Protein AF-A0A1S9A5M0-F1 (afdb_monomer_lite)

Sequence (116 aa):
METNETRTADEFIKELKKSFFFRTLTPQKDKEGAYYASLKFTSYINLMFTVQDLLKIALHTLENSDLENSSQIEDPAFHLTSVLEIAVQLLPCCEAEGLDKLHKLYLDINKENDNG

Radius of gyration: 24.34 Å; chains: 1; bounding box: 64×42×60 Å

pLDDT: mean 83.28, std 13.48, range [47.94, 97.25]

Foldseek 3Di:
DVVVVVVVVVVVVVVVVVDPPPPQWDDDPPDPPDTDGDDDDPDPVRLVVLLVVLVVVLVVCVVCVPPPPCPVPDPSPVVSVVSVVVSVVSDPVVVVVVVVVVVVVVVVVVVVVVVD

Secondary structure (DSSP, 8-state):
-HHHHHHHHHHHHHHHHHS-TT-SEEE-SSSTT-EEE----SSHHHHHHHHHHHHHHHHHHHHTTTSGGGGGSS-HHHHHHHHHHHHHHH--HHHHHHHHHHHHHHHHHHHHHHT-

Structure (mmCIF, N/CA/C/O backbone):
data_AF-A0A1S9A5M0-F1
#
_entry.id   AF-A0A1S9A5M0-F1
#
loop_
_atom_site.group_PDB
_atom_site.id
_atom_site.type_symbol
_atom_site.label_atom_id
_atom_site.label_alt_id
_atom_site.label_comp_id
_atom_site.label_asym_id
_atom_site.label_entity_id
_atom_site.label_seq_id
_atom_site.pdbx_PDB_ins_code
_atom_site.Cartn_x
_atom_site.Cartn_y
_atom_site.Cartn_z
_atom_site.occupancy
_atom_site.B_iso_or_equiv
_atom_site.auth_seq_id
_atom_site.auth_comp_id
_atom_site.auth_asym_id
_atom_site.auth_atom_id
_atom_site.pdbx_PDB_model_num
ATOM 1 N N . MET A 1 1 ? 36.999 -26.109 -25.029 1.00 47.94 1 MET A N 1
ATOM 2 C CA . MET A 1 1 ? 36.245 -24.841 -25.145 1.00 47.94 1 MET A CA 1
ATOM 3 C C . MET 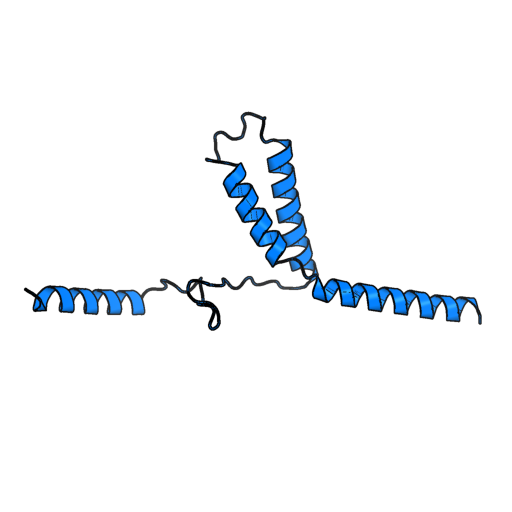A 1 1 ? 35.459 -24.542 -23.863 1.00 47.94 1 MET A C 1
ATOM 5 O O . MET A 1 1 ? 35.362 -23.380 -23.511 1.00 47.94 1 MET A O 1
ATOM 9 N N . GLU A 1 2 ? 35.044 -25.562 -23.096 1.00 54.22 2 GLU A N 1
ATOM 10 C CA . GLU A 1 2 ? 34.342 -25.441 -21.794 1.00 54.22 2 GLU A CA 1
ATOM 11 C C . GLU A 1 2 ? 35.133 -24.761 -20.653 1.00 54.22 2 GLU A C 1
ATOM 13 O O . GLU A 1 2 ? 34.549 -24.213 -19.721 1.00 54.22 2 GLU A O 1
ATOM 18 N N . THR A 1 3 ? 36.468 -24.764 -20.703 1.00 55.03 3 THR A N 1
ATOM 19 C CA . THR A 1 3 ? 37.340 -24.236 -19.634 1.00 55.03 3 THR A CA 1
ATOM 20 C C . THR A 1 3 ? 37.486 -22.712 -19.615 1.00 55.03 3 THR A C 1
ATOM 22 O O . THR A 1 3 ? 37.944 -22.165 -18.615 1.00 55.03 3 THR A O 1
ATOM 25 N N . ASN A 1 4 ? 37.122 -22.010 -20.694 1.00 59.03 4 ASN A N 1
ATOM 26 C CA . ASN A 1 4 ? 37.207 -20.544 -20.753 1.00 59.03 4 ASN A CA 1
ATOM 27 C C . ASN A 1 4 ? 35.895 -19.873 -20.301 1.00 59.03 4 ASN A C 1
ATOM 29 O O . ASN A 1 4 ? 35.926 -18.844 -19.632 1.00 59.03 4 ASN A O 1
ATOM 33 N N . GLU A 1 5 ? 34.753 -20.501 -20.601 1.00 59.81 5 GLU A N 1
ATOM 34 C CA . GLU A 1 5 ? 33.406 -20.036 -20.226 1.00 59.81 5 GLU A CA 1
ATOM 35 C C . GLU A 1 5 ? 33.135 -20.184 -18.721 1.00 59.81 5 GLU A C 1
ATOM 37 O O . GLU A 1 5 ? 32.592 -19.288 -18.080 1.00 59.81 5 GLU A O 1
ATOM 42 N N . THR A 1 6 ? 33.591 -21.284 -18.116 1.00 62.28 6 THR A N 1
ATOM 43 C CA . THR A 1 6 ? 33.496 -21.496 -16.660 1.00 62.28 6 THR A CA 1
ATOM 44 C C . THR A 1 6 ? 34.341 -20.489 -15.877 1.00 62.28 6 THR A C 1
ATOM 46 O O . THR A 1 6 ? 33.883 -19.938 -14.878 1.00 62.28 6 THR A O 1
ATOM 49 N N . ARG A 1 7 ? 35.541 -20.154 -16.375 1.00 61.34 7 ARG A N 1
ATOM 50 C CA . ARG A 1 7 ? 36.427 -19.165 -15.741 1.00 61.34 7 ARG A CA 1
ATOM 51 C C . ARG A 1 7 ? 35.861 -17.742 -15.791 1.00 61.34 7 ARG A C 1
ATOM 53 O O . ARG A 1 7 ? 36.023 -16.989 -14.836 1.00 61.34 7 ARG A O 1
ATOM 60 N N . THR A 1 8 ? 35.172 -17.392 -16.877 1.00 77.12 8 THR A N 1
ATOM 61 C CA . THR A 1 8 ? 34.491 -16.094 -17.026 1.00 77.12 8 THR A CA 1
ATOM 62 C C . THR A 1 8 ? 33.229 -16.004 -16.166 1.00 77.12 8 THR A C 1
ATOM 64 O O . THR A 1 8 ? 32.981 -14.957 -15.569 1.00 77.12 8 THR A O 1
ATOM 67 N N . ALA A 1 9 ? 32.468 -17.093 -16.021 1.00 78.50 9 ALA A N 1
ATOM 68 C CA . ALA A 1 9 ? 31.316 -17.144 -15.120 1.00 78.50 9 ALA A CA 1
ATOM 69 C C . ALA A 1 9 ? 31.714 -16.969 -13.641 1.00 78.50 9 ALA A C 1
ATOM 71 O O . ALA A 1 9 ? 31.069 -16.211 -12.917 1.00 78.50 9 ALA A O 1
ATOM 72 N N . ASP A 1 10 ? 32.802 -17.600 -13.192 1.00 82.56 10 ASP A N 1
ATOM 73 C CA . ASP A 1 10 ? 33.296 -17.462 -11.815 1.00 82.56 10 ASP A CA 1
ATOM 74 C C . ASP A 1 10 ? 33.811 -16.047 -11.507 1.00 82.56 10 ASP A C 1
ATOM 76 O O . ASP A 1 10 ? 33.571 -15.511 -10.418 1.00 82.56 10 ASP A O 1
ATOM 80 N N . GLU A 1 11 ? 34.490 -15.412 -12.467 1.00 83.75 11 GLU A N 1
ATOM 81 C CA . GLU A 1 11 ? 34.901 -14.008 -12.365 1.00 83.75 11 GLU A CA 1
ATOM 82 C C . GLU A 1 11 ? 33.682 -13.078 -12.291 1.00 83.75 11 GLU A C 1
ATOM 84 O O . GLU A 1 11 ? 33.621 -12.229 -11.398 1.00 83.75 11 GLU A O 1
ATOM 89 N N . PHE A 1 12 ? 32.663 -13.308 -13.124 1.00 82.25 12 PHE A N 1
ATOM 90 C CA . PHE A 1 12 ? 31.408 -12.558 -13.092 1.00 82.25 12 PHE A CA 1
ATOM 91 C C . PHE A 1 12 ? 30.653 -12.742 -11.768 1.00 82.25 12 PHE A C 1
ATOM 93 O O . PHE A 1 12 ? 30.230 -11.765 -11.157 1.00 82.25 12 PHE A O 1
ATOM 100 N N . ILE A 1 13 ? 30.549 -13.967 -11.242 1.00 81.12 13 ILE A N 1
ATOM 101 C CA . ILE A 1 13 ? 29.931 -14.237 -9.931 1.00 81.12 13 ILE A CA 1
ATOM 102 C C . ILE A 1 13 ? 30.705 -13.533 -8.810 1.00 81.12 13 ILE A C 1
A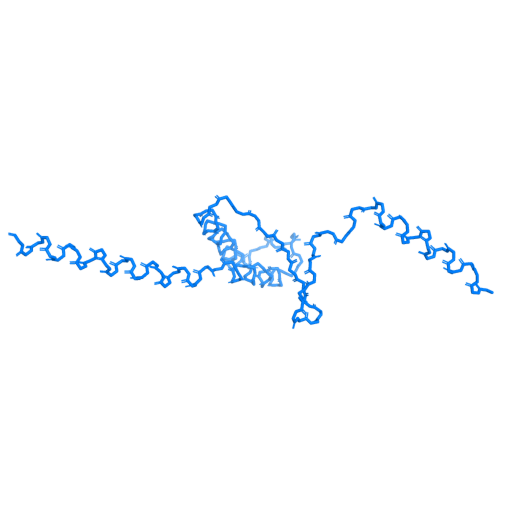TOM 104 O O . ILE A 1 13 ? 30.107 -13.020 -7.859 1.00 81.12 13 ILE A O 1
ATOM 108 N N . LYS A 1 14 ? 32.038 -13.490 -8.895 1.00 81.62 14 LYS A N 1
ATOM 109 C CA . LYS A 1 14 ? 32.881 -12.775 -7.932 1.00 81.62 14 LYS A CA 1
ATOM 110 C C . LYS A 1 14 ? 32.670 -11.262 -8.005 1.00 81.62 14 LYS A C 1
ATOM 112 O O . LYS A 1 14 ? 32.665 -10.621 -6.954 1.00 81.62 14 LYS A O 1
ATOM 117 N N . GLU A 1 15 ? 32.466 -10.695 -9.191 1.00 81.50 15 GLU A N 1
ATOM 118 C CA . GLU A 1 15 ? 32.071 -9.291 -9.349 1.00 81.50 15 GLU A CA 1
ATOM 119 C C . GLU A 1 15 ? 30.654 -9.030 -8.837 1.00 81.50 15 GLU A C 1
ATOM 121 O O . GLU A 1 15 ? 30.463 -8.105 -8.050 1.00 81.50 15 GLU A O 1
ATOM 126 N N . LEU A 1 16 ? 29.683 -9.890 -9.156 1.00 79.38 16 LEU A N 1
ATOM 127 C CA . LEU A 1 16 ? 28.314 -9.797 -8.643 1.00 79.38 16 LEU A CA 1
ATOM 128 C C . LEU A 1 16 ? 28.281 -9.827 -7.110 1.00 79.38 16 LEU A C 1
ATOM 130 O O . LEU A 1 16 ? 27.607 -9.009 -6.491 1.00 79.38 16 LEU A O 1
ATOM 134 N N . LYS A 1 17 ? 29.064 -10.703 -6.471 1.00 72.38 17 LYS A N 1
ATOM 135 C CA . LYS A 1 17 ? 29.169 -10.766 -5.002 1.00 72.38 17 LYS A CA 1
ATOM 136 C C . LYS A 1 17 ? 29.801 -9.516 -4.383 1.00 72.38 17 LYS A C 1
ATOM 138 O O . LYS A 1 17 ? 29.507 -9.200 -3.232 1.00 72.38 17 LYS A O 1
ATOM 143 N N . LYS A 1 18 ? 30.682 -8.827 -5.113 1.00 75.50 18 LYS A N 1
ATOM 144 C CA . LYS A 1 18 ? 31.286 -7.552 -4.688 1.00 75.50 18 LYS A CA 1
ATOM 145 C C . LYS A 1 18 ? 30.387 -6.352 -4.976 1.00 75.50 18 LYS A C 1
ATOM 147 O O . LYS A 1 18 ? 30.507 -5.325 -4.314 1.00 75.50 18 LYS A O 1
ATOM 152 N N . SER A 1 19 ? 29.515 -6.478 -5.964 1.00 69.38 19 SER A N 1
ATOM 153 C CA . SER A 1 19 ? 28.564 -5.452 -6.357 1.00 69.38 19 SER A CA 1
ATOM 154 C C . SER A 1 19 ? 27.373 -5.363 -5.393 1.00 69.38 19 SER A C 1
ATOM 156 O O . SER A 1 19 ? 27.102 -6.256 -4.585 1.00 69.38 19 SER A O 1
ATOM 158 N N . PHE A 1 20 ? 26.612 -4.278 -5.508 1.00 72.12 20 PHE A N 1
ATOM 159 C CA . PHE A 1 20 ? 25.353 -4.083 -4.788 1.00 72.12 20 PHE A CA 1
ATOM 160 C C . PHE A 1 20 ? 24.124 -4.502 -5.615 1.00 72.12 20 PHE A C 1
ATOM 162 O O . PHE A 1 20 ? 23.013 -4.064 -5.319 1.00 72.12 20 PHE A O 1
ATOM 169 N N . PHE A 1 21 ? 24.300 -5.341 -6.643 1.00 79.00 21 PHE A N 1
ATOM 170 C CA . PHE A 1 21 ? 23.189 -5.803 -7.476 1.00 79.00 21 PHE A CA 1
ATOM 171 C C . PHE A 1 21 ? 22.208 -6.695 -6.688 1.00 79.00 21 PHE A C 1
ATOM 173 O O . PHE A 1 21 ? 22.577 -7.344 -5.709 1.00 79.00 21 PHE A O 1
ATOM 180 N N . PHE A 1 22 ? 20.941 -6.702 -7.119 1.00 79.44 22 PHE A N 1
ATOM 181 C CA . PHE A 1 22 ? 19.865 -7.582 -6.624 1.00 79.44 22 PHE A CA 1
ATOM 182 C C . PHE A 1 22 ? 19.514 -7.469 -5.128 1.00 79.44 22 PHE A C 1
ATOM 184 O O . PHE A 1 22 ? 19.082 -8.439 -4.517 1.00 79.44 22 PHE A O 1
ATOM 191 N N . ARG A 1 23 ? 19.674 -6.287 -4.521 1.00 81.88 23 ARG A N 1
ATOM 192 C CA . ARG A 1 23 ? 19.325 -6.061 -3.101 1.00 81.88 23 ARG A CA 1
ATOM 193 C C . ARG A 1 23 ? 17.917 -5.515 -2.869 1.00 81.88 23 ARG A C 1
ATOM 195 O O . ARG A 1 23 ? 17.450 -5.522 -1.735 1.00 81.88 23 ARG A O 1
ATOM 202 N N . THR A 1 24 ? 17.263 -5.018 -3.917 1.00 88.44 24 THR A N 1
ATOM 203 C CA . THR A 1 24 ? 15.939 -4.384 -3.818 1.00 88.44 24 THR A CA 1
ATOM 204 C C . THR A 1 24 ? 14.817 -5.408 -3.680 1.00 88.44 24 THR A C 1
ATOM 206 O O . THR A 1 24 ? 13.901 -5.211 -2.886 1.00 88.44 24 THR A O 1
ATOM 209 N N . LEU A 1 25 ? 14.891 -6.495 -4.450 1.00 89.94 25 LEU A N 1
ATOM 210 C CA . LEU A 1 25 ? 13.880 -7.544 -4.487 1.00 89.94 25 LEU A CA 1
ATOM 211 C C . LEU A 1 25 ? 14.319 -8.718 -3.623 1.00 89.94 25 LEU A C 1
ATOM 213 O O . LEU A 1 25 ? 15.433 -9.218 -3.765 1.00 89.94 25 LEU A O 1
ATOM 217 N N . THR A 1 26 ? 13.426 -9.177 -2.755 1.00 89.31 26 THR A N 1
ATOM 218 C CA . THR A 1 26 ? 13.625 -10.389 -1.961 1.00 89.31 26 THR A CA 1
ATOM 219 C C . THR A 1 26 ? 12.641 -11.457 -2.437 1.00 89.31 26 THR A C 1
ATOM 221 O O . THR A 1 26 ? 11.457 -11.149 -2.585 1.00 89.31 26 THR A O 1
ATOM 224 N N . PRO A 1 27 ? 13.092 -12.692 -2.716 1.00 87.25 27 PRO A N 1
ATOM 225 C CA . PRO A 1 27 ? 12.208 -13.756 -3.182 1.00 87.25 27 PRO A CA 1
ATOM 226 C C . PRO A 1 27 ? 11.184 -14.137 -2.108 1.00 87.25 27 PRO A C 1
ATOM 228 O O . PRO A 1 27 ? 11.523 -14.276 -0.928 1.00 87.25 27 PRO A O 1
ATOM 231 N N . GLN A 1 28 ? 9.935 -14.336 -2.526 1.00 86.81 28 GLN A N 1
ATOM 232 C CA . GLN A 1 28 ? 8.879 -14.855 -1.665 1.00 86.81 28 GLN A CA 1
ATOM 233 C C . GLN A 1 28 ? 9.091 -16.363 -1.466 1.00 86.81 28 GLN A C 1
ATOM 235 O O . GLN A 1 28 ? 9.262 -17.107 -2.429 1.00 86.81 28 GLN A O 1
ATOM 240 N N . LYS A 1 29 ? 9.119 -16.835 -0.214 1.00 85.44 29 LYS A N 1
ATOM 241 C CA . LYS A 1 29 ? 9.460 -18.241 0.091 1.00 85.44 29 LYS A CA 1
ATOM 242 C C . LYS A 1 29 ? 8.386 -19.240 -0.343 1.00 85.44 29 LYS A C 1
ATOM 244 O O . LYS A 1 29 ? 8.686 -20.408 -0.555 1.00 85.44 29 LYS A O 1
ATOM 249 N N . ASP A 1 30 ? 7.148 -18.785 -0.407 1.00 84.81 30 ASP A N 1
ATOM 250 C CA . ASP A 1 30 ? 5.929 -19.564 -0.598 1.00 84.81 30 ASP A CA 1
ATOM 251 C C . ASP A 1 30 ? 5.363 -19.462 -2.021 1.00 84.81 30 ASP A C 1
ATOM 253 O O . ASP A 1 30 ? 4.420 -20.178 -2.352 1.00 84.81 30 ASP A O 1
ATOM 257 N N . LYS A 1 31 ? 5.935 -18.604 -2.877 1.00 85.75 31 LYS A N 1
ATOM 258 C CA . LYS A 1 31 ? 5.456 -18.397 -4.245 1.00 85.75 31 LYS A CA 1
ATOM 259 C C . LYS A 1 31 ? 6.616 -18.225 -5.221 1.00 85.75 31 LYS A C 1
ATOM 261 O O . LYS A 1 31 ? 7.297 -17.201 -5.235 1.00 85.75 31 LYS A O 1
ATOM 266 N N . GLU A 1 32 ? 6.817 -19.239 -6.058 1.00 86.88 32 GLU A N 1
ATOM 267 C CA . GLU A 1 32 ? 7.826 -19.211 -7.115 1.00 86.88 32 GLU A CA 1
ATOM 268 C C . GLU A 1 32 ? 7.547 -18.066 -8.103 1.00 86.88 32 GLU A C 1
ATOM 270 O O . GLU A 1 32 ? 6.399 -17.793 -8.458 1.00 86.88 32 GLU A O 1
ATOM 275 N N . GLY A 1 33 ? 8.602 -17.351 -8.500 1.00 85.81 33 GLY A N 1
ATOM 276 C CA . GLY A 1 33 ? 8.506 -16.187 -9.385 1.00 85.81 33 GLY A CA 1
ATOM 277 C C . GLY A 1 33 ? 7.963 -14.909 -8.733 1.00 85.81 33 GLY A C 1
ATOM 278 O O . GLY A 1 33 ? 7.889 -13.885 -9.408 1.00 85.81 33 GLY A O 1
ATOM 279 N N . ALA A 1 34 ? 7.612 -14.929 -7.443 1.00 87.12 34 ALA A N 1
ATOM 280 C CA . ALA A 1 34 ? 7.192 -13.737 -6.716 1.00 87.12 34 ALA A CA 1
ATOM 281 C C . ALA A 1 34 ? 8.343 -13.137 -5.903 1.00 87.12 34 ALA A C 1
ATOM 283 O O . ALA A 1 34 ? 9.131 -13.834 -5.259 1.00 87.12 34 ALA A O 1
ATOM 284 N N . TYR A 1 35 ? 8.404 -11.811 -5.907 1.00 91.06 35 TYR A N 1
ATOM 285 C CA . TYR A 1 35 ? 9.384 -11.036 -5.164 1.00 91.06 35 TYR A CA 1
ATOM 286 C C . TYR A 1 35 ? 8.679 -9.890 -4.454 1.00 91.06 35 TYR A C 1
ATOM 288 O O . TYR A 1 35 ? 7.705 -9.347 -4.969 1.00 91.06 35 TYR A O 1
ATOM 296 N N . TYR A 1 36 ? 9.202 -9.489 -3.301 1.00 90.12 36 TYR A N 1
ATOM 297 C CA . TYR A 1 36 ? 8.758 -8.289 -2.607 1.00 90.12 36 TYR A CA 1
ATOM 298 C C . TYR A 1 36 ? 9.893 -7.271 -2.503 1.00 90.12 36 TYR A C 1
ATOM 300 O O . TYR A 1 36 ? 11.066 -7.626 -2.359 1.00 90.12 36 TYR A O 1
ATOM 308 N N . ALA A 1 37 ? 9.526 -5.994 -2.545 1.00 90.94 37 ALA A N 1
ATOM 309 C CA . ALA A 1 37 ? 10.386 -4.880 -2.178 1.00 90.94 37 ALA A CA 1
ATOM 310 C C . ALA A 1 37 ? 9.912 -4.322 -0.833 1.00 90.94 37 ALA A C 1
ATOM 312 O O . ALA A 1 37 ? 8.719 -4.103 -0.628 1.00 90.94 37 ALA A O 1
ATOM 313 N N . SER A 1 38 ? 10.831 -4.095 0.105 1.00 90.00 38 SER A N 1
ATOM 314 C CA . SER A 1 38 ? 10.469 -3.518 1.402 1.00 90.00 38 SER A CA 1
ATOM 315 C C . SER A 1 38 ? 10.326 -2.001 1.305 1.00 90.00 38 SER A C 1
ATOM 317 O O . SER A 1 38 ? 11.304 -1.296 1.056 1.00 90.00 38 SER A O 1
ATOM 319 N N . LEU A 1 39 ? 9.123 -1.499 1.579 1.00 92.69 39 LEU A N 1
ATOM 320 C CA . LEU A 1 39 ? 8.851 -0.075 1.752 1.00 92.69 39 LEU A CA 1
ATOM 321 C C . LEU A 1 39 ? 8.950 0.296 3.236 1.00 92.69 39 LEU A C 1
ATOM 323 O O . LEU A 1 39 ? 8.492 -0.443 4.107 1.00 92.69 39 LEU A O 1
ATOM 327 N N . LYS A 1 40 ? 9.595 1.427 3.533 1.00 94.00 40 LYS A N 1
ATOM 328 C CA . LYS A 1 40 ? 9.811 1.904 4.905 1.00 94.00 40 LYS A CA 1
ATOM 329 C C . LYS A 1 40 ? 8.968 3.144 5.154 1.00 94.00 40 LYS A C 1
ATOM 331 O O . LYS A 1 40 ? 9.134 4.145 4.466 1.00 94.00 40 LYS A O 1
ATOM 336 N N . PHE A 1 41 ? 8.144 3.090 6.191 1.00 95.31 41 PHE A N 1
ATOM 337 C CA . PHE A 1 41 ? 7.330 4.206 6.661 1.00 95.31 41 PHE A CA 1
ATOM 338 C C . PHE A 1 41 ? 7.678 4.498 8.117 1.00 95.31 41 PHE A C 1
ATOM 340 O O . PHE A 1 41 ? 7.992 3.588 8.881 1.00 95.31 41 PHE A O 1
ATOM 347 N N . THR A 1 42 ? 7.632 5.766 8.514 1.00 95.75 42 THR A N 1
ATOM 348 C CA . THR A 1 42 ? 7.931 6.163 9.899 1.00 95.75 42 THR A CA 1
ATOM 349 C C . THR A 1 42 ? 6.704 6.112 10.816 1.00 95.75 42 THR A C 1
ATOM 351 O O . THR A 1 42 ? 6.858 6.203 12.030 1.00 95.75 42 THR A O 1
ATOM 354 N N . SER A 1 43 ? 5.494 5.954 10.264 1.00 95.00 43 SER A N 1
ATOM 355 C CA . SER A 1 43 ? 4.232 5.827 11.009 1.00 95.00 43 SER A CA 1
ATOM 356 C C . SER A 1 43 ? 3.083 5.357 10.102 1.00 95.00 43 SER A C 1
ATOM 358 O O . SER A 1 43 ? 3.168 5.474 8.877 1.00 95.00 43 SER A O 1
ATOM 360 N N . TYR A 1 44 ? 1.976 4.895 10.701 1.00 92.38 44 TYR A N 1
ATOM 361 C CA . TYR A 1 44 ? 0.741 4.5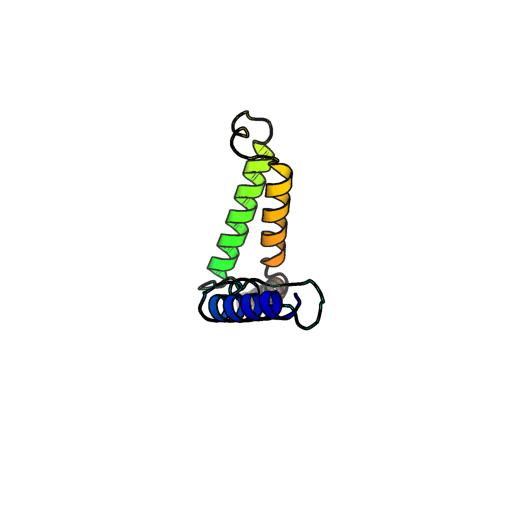74 9.968 1.00 92.38 44 TYR A CA 1
ATOM 362 C C . TYR A 1 44 ? 0.157 5.783 9.234 1.00 92.38 44 TYR A C 1
ATOM 364 O O . TYR A 1 44 ? -0.336 5.645 8.121 1.00 92.38 44 TYR A O 1
ATOM 372 N N . ILE A 1 45 ? 0.245 6.982 9.815 1.00 93.81 45 ILE A N 1
ATOM 373 C CA . ILE A 1 45 ? -0.254 8.188 9.146 1.00 93.81 45 ILE A CA 1
ATOM 374 C C . ILE A 1 45 ? 0.555 8.501 7.879 1.00 93.81 45 ILE A C 1
ATOM 376 O O . ILE A 1 45 ? -0.026 8.867 6.863 1.00 93.81 45 ILE A O 1
ATOM 380 N N . ASN A 1 46 ? 1.869 8.257 7.890 1.00 96.25 46 ASN A N 1
ATOM 381 C CA . ASN A 1 46 ? 2.704 8.438 6.703 1.00 96.25 46 ASN A CA 1
ATOM 382 C C . ASN A 1 46 ? 2.417 7.391 5.620 1.00 96.25 46 ASN A C 1
ATOM 384 O O . ASN A 1 46 ? 2.423 7.734 4.439 1.00 96.25 46 ASN A O 1
ATOM 388 N N . LEU A 1 47 ? 2.108 6.147 6.004 1.00 96.31 47 LEU A N 1
ATOM 389 C CA . LEU A 1 47 ? 1.582 5.144 5.073 1.00 96.31 47 LEU A CA 1
ATOM 390 C C . LEU A 1 47 ? 0.278 5.639 4.425 1.00 96.31 47 LEU A C 1
ATOM 392 O O . LEU A 1 47 ? 0.176 5.661 3.201 1.00 96.31 47 LEU A O 1
ATOM 396 N N . MET A 1 48 ? -0.683 6.103 5.229 1.00 95.94 48 MET A N 1
ATOM 397 C CA . MET A 1 48 ? -1.979 6.574 4.730 1.00 95.94 48 MET A CA 1
ATOM 398 C C . MET A 1 48 ? -1.859 7.794 3.811 1.00 95.94 48 MET A C 1
ATOM 400 O O . MET A 1 48 ? -2.532 7.838 2.782 1.00 95.94 48 MET A O 1
ATOM 404 N N . PHE A 1 49 ? -0.990 8.759 4.130 1.00 96.62 49 PHE A N 1
ATOM 405 C CA . PHE A 1 49 ? -0.711 9.882 3.229 1.00 96.62 49 PHE A CA 1
ATOM 406 C C . PHE A 1 49 ? -0.079 9.418 1.920 1.00 96.62 49 PHE A C 1
ATOM 408 O O . PHE A 1 49 ? -0.503 9.863 0.861 1.00 96.62 49 PHE A O 1
ATOM 415 N N . THR A 1 50 ? 0.847 8.458 1.972 1.00 97.12 50 THR A N 1
ATOM 416 C CA . THR A 1 50 ? 1.449 7.900 0.753 1.00 97.12 50 THR A CA 1
ATOM 417 C C . THR A 1 50 ? 0.392 7.246 -0.137 1.00 97.12 50 THR A C 1
ATOM 419 O O . THR A 1 50 ? 0.353 7.507 -1.335 1.00 97.12 50 THR A O 1
ATOM 422 N N . VAL A 1 51 ? -0.509 6.438 0.435 1.00 96.94 51 VAL A N 1
ATOM 423 C CA . VAL A 1 51 ? -1.627 5.840 -0.317 1.00 96.94 51 VAL A CA 1
ATOM 424 C C . VAL A 1 51 ? -2.534 6.923 -0.904 1.00 96.94 51 VAL A C 1
ATOM 426 O O . VAL A 1 51 ? -2.903 6.845 -2.074 1.00 96.94 51 VAL A O 1
ATOM 429 N N . GLN A 1 52 ? -2.867 7.956 -0.127 1.00 96.50 52 GLN A N 1
ATOM 430 C CA . GLN A 1 52 ? -3.675 9.075 -0.608 1.00 96.50 52 GLN A CA 1
ATOM 431 C C . GLN A 1 52 ? -3.011 9.796 -1.791 1.00 96.50 52 GLN A C 1
ATOM 433 O O . GLN A 1 52 ? -3.697 10.116 -2.761 1.00 96.50 52 GLN A O 1
ATOM 438 N N . ASP A 1 53 ? -1.707 10.047 -1.724 1.00 96.50 53 ASP A N 1
ATOM 439 C CA . ASP A 1 53 ? -0.965 10.722 -2.788 1.00 96.50 53 ASP A CA 1
ATOM 440 C C . ASP A 1 53 ? -0.924 9.872 -4.065 1.00 96.50 53 ASP A C 1
ATOM 442 O O . ASP A 1 53 ? -1.188 10.394 -5.148 1.00 96.50 53 ASP A O 1
ATOM 446 N N . LEU A 1 54 ? -0.707 8.555 -3.946 1.00 96.00 54 LEU A N 1
ATOM 447 C CA . LEU A 1 54 ? -0.777 7.624 -5.081 1.00 96.00 54 LEU A CA 1
ATOM 448 C C . LEU A 1 54 ? -2.156 7.658 -5.758 1.00 96.00 54 LEU A C 1
ATOM 450 O O . LEU A 1 54 ? -2.241 7.742 -6.983 1.00 96.00 54 LEU A O 1
ATOM 454 N N . LEU A 1 55 ? -3.239 7.647 -4.973 1.00 95.62 55 LEU A N 1
ATOM 455 C CA . LEU A 1 55 ? -4.608 7.706 -5.497 1.00 95.62 5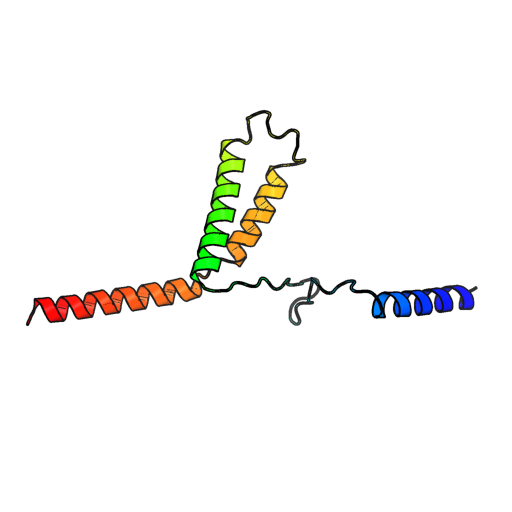5 LEU A CA 1
ATOM 456 C C . LEU A 1 55 ? -4.934 9.058 -6.145 1.00 95.62 55 LEU A C 1
ATOM 458 O O . LEU A 1 55 ? -5.607 9.094 -7.172 1.00 95.62 55 LEU A O 1
ATOM 462 N N . LYS A 1 56 ? -4.449 10.171 -5.584 1.00 92.56 56 LYS A N 1
ATOM 463 C CA . LYS A 1 56 ? -4.623 11.508 -6.176 1.00 92.56 56 LYS A CA 1
ATOM 464 C C . LYS A 1 56 ? -3.895 11.637 -7.508 1.00 92.56 56 LYS A C 1
ATOM 466 O O . LYS A 1 56 ? -4.462 12.193 -8.442 1.00 92.56 56 LYS A O 1
ATOM 471 N N . ILE A 1 57 ? -2.670 11.119 -7.602 1.00 89.62 57 ILE A N 1
ATOM 472 C CA . ILE A 1 57 ? -1.914 11.082 -8.861 1.00 89.62 57 ILE A CA 1
ATOM 473 C C . ILE A 1 57 ? -2.678 10.248 -9.889 1.00 89.62 57 ILE A C 1
ATOM 475 O O . ILE A 1 57 ? -2.897 10.713 -11.002 1.00 89.62 57 ILE A O 1
ATOM 479 N N . ALA A 1 58 ? -3.147 9.062 -9.495 1.00 90.44 58 ALA A N 1
ATOM 480 C CA . ALA A 1 58 ? -3.927 8.191 -10.362 1.00 90.44 58 ALA A CA 1
ATOM 481 C C . ALA A 1 58 ? -5.202 8.876 -10.892 1.00 90.44 58 ALA A C 1
ATOM 483 O O . ALA A 1 58 ? -5.474 8.842 -12.092 1.00 90.44 58 ALA A O 1
ATOM 484 N N . LEU A 1 59 ? -5.954 9.545 -10.012 1.00 88.69 59 LEU A N 1
ATOM 485 C CA . LEU A 1 59 ? -7.149 10.298 -10.390 1.00 88.69 59 LEU A CA 1
ATOM 486 C C . LEU A 1 59 ? -6.811 11.452 -11.339 1.00 88.69 59 LEU A C 1
ATOM 488 O O . LEU A 1 59 ? -7.459 11.606 -12.369 1.00 88.69 59 LEU A O 1
ATOM 492 N N . HIS A 1 60 ? -5.765 12.219 -11.029 1.00 85.25 60 HIS A N 1
ATOM 493 C CA . HIS A 1 60 ? -5.323 13.322 -11.873 1.00 85.25 60 HIS A CA 1
ATOM 494 C C . HIS A 1 60 ? -4.937 12.840 -13.277 1.00 85.25 60 HIS A C 1
ATOM 496 O O . HIS A 1 60 ? -5.344 13.445 -14.266 1.00 85.25 60 HIS A O 1
ATOM 502 N N . THR A 1 61 ? -4.203 11.730 -13.384 1.00 83.81 61 THR A N 1
ATOM 503 C CA . THR A 1 61 ? -3.864 11.115 -14.674 1.00 83.81 61 THR A CA 1
ATOM 504 C C . THR A 1 61 ? -5.112 10.700 -15.450 1.00 83.81 61 THR A C 1
ATOM 506 O O . THR A 1 61 ? -5.167 10.924 -16.656 1.00 83.81 61 THR A O 1
ATOM 509 N N . LEU A 1 62 ? -6.121 10.138 -14.776 1.00 83.19 62 LEU A N 1
ATOM 510 C CA . LEU A 1 62 ? -7.370 9.726 -15.416 1.00 83.19 62 LEU A CA 1
ATOM 511 C C . LEU A 1 62 ? -8.185 10.923 -15.930 1.00 83.19 62 LEU A C 1
ATOM 513 O O . LEU A 1 62 ? -8.706 10.879 -17.036 1.00 83.19 62 LEU A O 1
ATOM 517 N N . GLU A 1 63 ? -8.280 12.001 -15.152 1.00 81.75 63 GLU A N 1
ATOM 518 C CA . GLU A 1 63 ? -9.031 13.208 -15.526 1.00 81.75 63 GLU A CA 1
ATOM 519 C C . GLU A 1 63 ? -8.371 14.006 -16.659 1.00 81.75 63 GLU A C 1
ATOM 521 O O . GLU A 1 63 ? -9.040 14.766 -17.357 1.00 81.75 63 GLU A O 1
ATOM 526 N N . ASN A 1 64 ? -7.058 13.856 -16.835 1.00 76.69 64 ASN A N 1
ATOM 527 C CA . ASN A 1 64 ? -6.266 14.631 -17.790 1.00 76.69 64 ASN A CA 1
ATOM 528 C C . ASN A 1 64 ? -5.724 13.763 -18.939 1.00 76.69 64 ASN A C 1
ATOM 530 O O . ASN A 1 64 ? -4.833 14.211 -19.659 1.00 76.69 64 ASN A O 1
ATOM 534 N N . SER A 1 65 ? -6.257 12.549 -19.135 1.00 67.94 65 SER A N 1
ATOM 535 C CA . SER A 1 65 ? -5.816 11.615 -20.186 1.00 67.94 65 SER A CA 1
ATOM 536 C C . SER A 1 65 ? -5.949 12.185 -21.600 1.00 67.94 65 SER A C 1
ATOM 538 O O . SER A 1 65 ? -5.162 11.836 -22.478 1.00 67.94 65 SER A O 1
ATOM 540 N N . ASP A 1 66 ? -6.921 13.078 -21.797 1.00 63.47 66 ASP A N 1
ATOM 541 C CA . ASP A 1 66 ? -7.289 13.645 -23.099 1.00 63.47 66 ASP A CA 1
ATOM 542 C C . ASP A 1 66 ? -6.605 14.994 -23.384 1.00 63.47 66 ASP A C 1
ATOM 544 O O . ASP A 1 66 ? -6.748 15.556 -24.470 1.00 63.47 66 ASP A O 1
ATOM 548 N N . LEU A 1 67 ? -5.866 15.544 -22.414 1.00 61.53 67 LEU A N 1
ATOM 549 C CA . LEU A 1 67 ? -5.105 16.778 -22.590 1.00 61.53 67 LEU A CA 1
ATOM 550 C C . LEU A 1 67 ? -3.707 16.427 -23.117 1.00 61.53 67 LEU A C 1
ATOM 552 O O . LEU A 1 67 ? -3.017 15.590 -22.539 1.00 61.53 67 LEU A O 1
ATOM 556 N N . GLU A 1 68 ? -3.258 17.099 -24.185 1.00 53.25 68 GLU A N 1
ATOM 557 C CA . GLU A 1 68 ? -1.989 16.861 -24.917 1.00 53.25 68 GLU A CA 1
ATOM 558 C C . GLU A 1 68 ? -0.685 16.948 -24.079 1.00 53.25 68 GLU A C 1
ATOM 560 O O . GLU A 1 68 ? 0.425 16.847 -24.606 1.00 53.25 68 GLU A O 1
ATOM 565 N N . ASN A 1 69 ? -0.782 17.078 -22.757 1.00 52.00 69 ASN A N 1
ATOM 566 C CA . ASN A 1 69 ? 0.339 16.980 -21.826 1.00 52.00 69 ASN A CA 1
ATOM 567 C C . ASN A 1 69 ? 0.936 15.558 -21.743 1.00 52.00 69 ASN A C 1
ATOM 569 O O . ASN A 1 69 ? 2.014 15.388 -21.176 1.00 52.00 69 ASN A O 1
ATOM 573 N N . SER A 1 70 ? 0.276 14.534 -22.302 1.00 54.56 70 SER A N 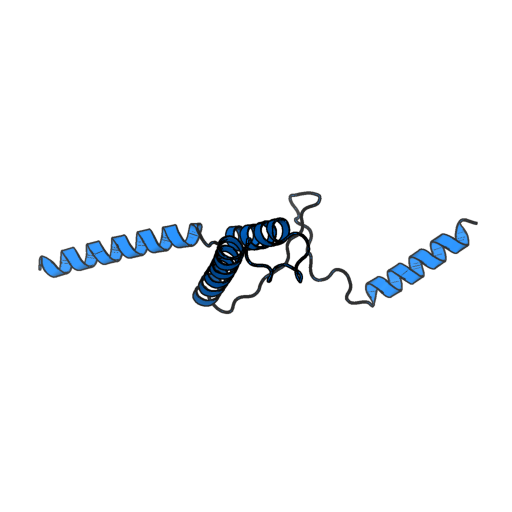1
ATOM 574 C CA . SER A 1 70 ? 0.721 13.133 -22.215 1.00 54.56 70 SER A CA 1
ATOM 575 C C . SER A 1 70 ? 1.902 12.769 -23.124 1.00 54.56 70 SER A C 1
ATOM 577 O O . SER A 1 70 ? 2.437 11.671 -23.003 1.00 54.56 70 SER A O 1
ATOM 579 N N . SER A 1 71 ? 2.385 13.687 -23.972 1.00 54.84 71 SER A N 1
ATOM 580 C CA . SER A 1 71 ? 3.522 13.432 -24.880 1.00 54.84 71 SER A CA 1
ATOM 581 C C . SER A 1 71 ? 4.845 13.064 -24.179 1.00 54.84 71 SER A C 1
ATOM 583 O O . SER A 1 71 ? 5.793 12.657 -24.848 1.00 54.84 71 SER A O 1
ATOM 585 N N . GLN A 1 72 ? 4.923 13.184 -22.847 1.00 62.88 72 GLN A N 1
ATOM 586 C CA . GLN A 1 72 ? 6.089 12.809 -22.038 1.00 62.88 72 GLN A CA 1
ATOM 587 C C . GLN A 1 72 ? 6.021 11.394 -21.434 1.00 62.88 72 GLN A C 1
ATOM 589 O O . GLN A 1 72 ? 7.051 10.900 -20.977 1.00 62.88 72 GLN A O 1
ATOM 594 N N . ILE A 1 73 ? 4.848 10.749 -21.405 1.00 65.19 73 ILE A N 1
ATOM 595 C CA . ILE A 1 73 ? 4.647 9.431 -20.784 1.00 65.19 73 ILE A CA 1
ATOM 596 C C . ILE A 1 73 ? 4.113 8.466 -21.845 1.00 65.19 73 ILE A C 1
ATOM 598 O O . ILE A 1 73 ? 2.970 8.576 -22.282 1.00 65.19 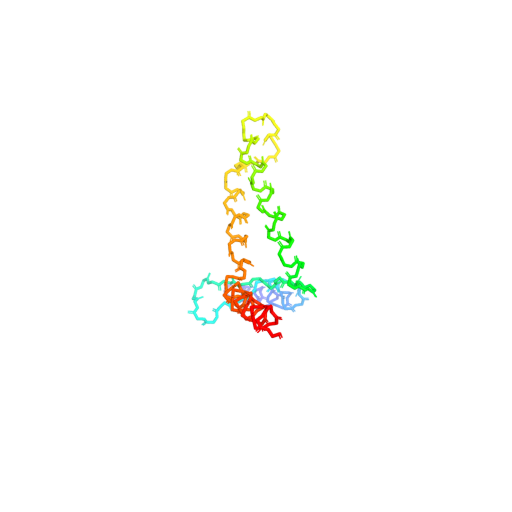73 ILE A O 1
ATOM 602 N N . GLU A 1 74 ? 4.952 7.519 -22.259 1.00 63.06 74 GLU A N 1
ATOM 603 C CA . GLU A 1 74 ? 4.567 6.429 -23.157 1.00 63.06 74 GLU A CA 1
ATOM 604 C C . GLU A 1 74 ? 3.569 5.505 -22.435 1.00 63.06 74 GLU A C 1
ATOM 606 O O . GLU A 1 74 ? 3.850 5.046 -21.339 1.00 63.06 74 GLU A O 1
ATOM 611 N N . ASP A 1 75 ? 2.387 5.272 -23.011 1.00 67.44 75 ASP A N 1
ATOM 612 C CA . ASP A 1 75 ? 1.295 4.476 -22.413 1.00 67.44 75 ASP A CA 1
ATOM 613 C C . ASP A 1 75 ? 0.888 4.878 -20.965 1.00 67.44 75 ASP A C 1
ATOM 615 O O . ASP A 1 75 ? 1.129 4.158 -19.986 1.00 67.44 75 ASP A O 1
ATOM 619 N N . PRO A 1 76 ? 0.204 6.029 -20.798 1.00 70.38 76 PRO A N 1
ATOM 620 C CA . PRO A 1 76 ? -0.269 6.496 -19.493 1.00 70.38 76 PRO A CA 1
ATOM 621 C C . PRO A 1 76 ? -1.186 5.503 -18.762 1.00 70.38 76 PRO A C 1
ATOM 623 O O . PRO A 1 76 ? -1.228 5.504 -17.530 1.00 70.38 76 PRO A O 1
ATOM 626 N N . ALA A 1 77 ? -1.910 4.650 -19.496 1.00 71.56 77 ALA A N 1
ATOM 627 C CA . ALA A 1 77 ? -2.823 3.671 -18.916 1.00 71.56 77 ALA A CA 1
ATOM 628 C C . ALA A 1 77 ? -2.060 2.550 -18.192 1.00 71.56 77 ALA A C 1
ATOM 630 O O . ALA A 1 77 ? -2.406 2.209 -17.059 1.00 71.56 77 ALA A O 1
ATOM 631 N N . PHE A 1 78 ? -0.984 2.030 -18.791 1.00 73.31 78 PHE A N 1
ATOM 632 C CA . PHE A 1 78 ? -0.127 1.026 -18.154 1.00 73.31 78 PHE A CA 1
ATOM 633 C C . PHE A 1 78 ? 0.530 1.549 -16.864 1.00 73.31 78 PHE A C 1
ATOM 635 O O . PHE A 1 78 ? 0.541 0.875 -15.825 1.00 73.31 78 PHE A O 1
ATOM 642 N N . HIS A 1 79 ? 1.039 2.783 -16.901 1.00 81.81 79 HIS A N 1
ATOM 643 C CA . HIS A 1 79 ? 1.629 3.425 -15.726 1.00 81.81 79 HIS A CA 1
ATOM 644 C C . HIS A 1 79 ? 0.603 3.648 -14.610 1.00 81.81 79 HIS A C 1
ATOM 646 O O . HIS A 1 79 ? 0.910 3.417 -13.437 1.00 81.81 79 HIS A O 1
ATOM 652 N N . LEU A 1 80 ? -0.627 4.021 -14.969 1.00 86.56 80 LEU A N 1
ATOM 653 C CA . LEU A 1 80 ? -1.733 4.176 -14.030 1.00 86.56 80 LEU A CA 1
ATOM 654 C C . LEU A 1 80 ? -2.074 2.857 -13.322 1.00 86.56 80 LEU A C 1
ATOM 656 O O . LEU A 1 80 ? -2.210 2.840 -12.098 1.00 86.56 80 LEU A O 1
ATOM 660 N N . THR A 1 81 ? -2.164 1.747 -14.062 1.00 88.50 81 THR A N 1
ATOM 661 C CA . THR A 1 81 ? -2.409 0.419 -13.475 1.00 88.50 81 THR A CA 1
ATOM 662 C C . THR A 1 81 ? -1.334 0.054 -12.452 1.00 88.50 81 THR A C 1
ATOM 664 O O . THR A 1 81 ? -1.669 -0.319 -11.330 1.00 88.50 81 THR A O 1
ATOM 667 N N . SER A 1 82 ? -0.056 0.252 -12.785 1.00 89.50 82 SER A N 1
ATOM 668 C CA . SER A 1 82 ? 1.059 -0.059 -11.876 1.00 89.50 82 SER A CA 1
ATOM 669 C C . SER A 1 82 ? 1.003 0.752 -10.569 1.00 89.50 82 SER A C 1
ATOM 671 O O . SER A 1 82 ? 1.249 0.221 -9.486 1.00 89.50 82 SER A O 1
ATOM 673 N N . VAL A 1 83 ? 0.647 2.041 -10.643 1.00 93.00 83 VAL A N 1
ATOM 674 C CA . VAL A 1 83 ? 0.482 2.909 -9.459 1.00 93.00 83 VAL A CA 1
ATOM 675 C C . VAL A 1 83 ? -0.683 2.440 -8.585 1.00 93.00 83 VAL A C 1
ATOM 677 O O . VAL A 1 83 ? -0.545 2.363 -7.361 1.00 93.00 83 VAL A O 1
ATOM 680 N N . LEU A 1 84 ? -1.815 2.093 -9.201 1.00 95.25 84 LEU A N 1
ATOM 681 C CA . LEU A 1 84 ? -2.992 1.592 -8.491 1.00 95.25 84 LEU A CA 1
ATOM 682 C C . LEU A 1 84 ? -2.719 0.244 -7.811 1.00 95.25 84 LEU A C 1
ATOM 684 O O . LEU A 1 84 ? -3.122 0.057 -6.665 1.00 95.25 84 LEU A O 1
ATOM 688 N N . GLU A 1 85 ? -1.990 -0.668 -8.455 1.00 94.06 85 GLU A N 1
ATOM 689 C CA . GLU A 1 85 ? -1.599 -1.949 -7.854 1.00 94.06 85 GLU A CA 1
ATOM 690 C C . GLU A 1 85 ? -0.736 -1.769 -6.598 1.00 94.06 85 GLU A C 1
ATOM 692 O O . GLU A 1 85 ? -0.913 -2.499 -5.619 1.00 94.06 85 GLU A O 1
ATOM 697 N N . ILE A 1 86 ? 0.170 -0.785 -6.587 1.00 94.75 86 ILE A N 1
ATOM 698 C CA . ILE A 1 86 ? 0.961 -0.443 -5.395 1.00 94.75 86 ILE A CA 1
ATOM 699 C C . ILE A 1 86 ? 0.060 0.150 -4.308 1.00 94.75 86 ILE A C 1
ATOM 701 O O . ILE A 1 86 ? 0.161 -0.249 -3.148 1.00 94.75 86 ILE A O 1
ATOM 705 N N . ALA A 1 87 ? -0.837 1.075 -4.667 1.00 96.44 87 ALA A N 1
ATOM 706 C CA . ALA A 1 87 ? -1.768 1.676 -3.714 1.00 96.44 87 ALA A CA 1
ATOM 707 C C . ALA A 1 87 ? -2.644 0.609 -3.035 1.00 96.44 87 ALA A C 1
ATOM 709 O O . ALA A 1 87 ? -2.803 0.635 -1.817 1.00 96.44 87 ALA A O 1
ATOM 710 N N . VAL A 1 88 ? -3.141 -0.368 -3.802 1.00 95.75 88 VAL A N 1
ATOM 711 C CA . VAL A 1 88 ? -3.936 -1.492 -3.286 1.00 95.75 88 VAL A CA 1
ATOM 712 C C . VAL A 1 88 ? -3.132 -2.357 -2.315 1.00 95.75 88 VAL A C 1
ATOM 714 O O . VAL A 1 88 ? -3.640 -2.695 -1.250 1.00 95.75 88 VAL A O 1
ATOM 717 N N . GLN A 1 89 ? -1.876 -2.682 -2.635 1.00 93.88 89 GLN A N 1
ATOM 718 C CA . GLN A 1 89 ? -1.011 -3.473 -1.747 1.00 93.88 89 GLN A CA 1
ATOM 719 C C . GLN A 1 89 ? -0.689 -2.768 -0.422 1.00 93.88 89 GLN A C 1
ATOM 721 O O . GLN A 1 89 ? -0.388 -3.430 0.568 1.00 93.88 89 GLN A O 1
ATOM 726 N N . LEU A 1 90 ? -0.729 -1.434 -0.406 1.00 95.62 90 LEU A N 1
ATOM 727 C CA . LEU A 1 90 ? -0.425 -0.618 0.766 1.00 95.62 90 LEU A CA 1
ATOM 728 C C . LEU A 1 90 ? -1.643 -0.310 1.648 1.00 95.62 90 LEU A C 1
ATOM 730 O O . LEU A 1 90 ? -1.452 0.212 2.746 1.00 95.62 90 LEU A O 1
ATOM 734 N N . LEU A 1 91 ? -2.870 -0.602 1.201 1.00 94.94 91 LEU A N 1
ATOM 735 C CA . LEU A 1 91 ? -4.082 -0.334 1.978 1.00 94.94 91 LEU A CA 1
ATOM 736 C C . LEU A 1 91 ? -4.131 -1.208 3.247 1.00 94.94 91 LEU A C 1
ATOM 738 O O . LEU A 1 91 ? -4.226 -2.434 3.141 1.00 94.94 91 LEU A O 1
ATOM 742 N N . PRO A 1 92 ? -4.140 -0.610 4.455 1.00 93.00 92 PRO A N 1
ATOM 743 C CA . PRO A 1 92 ? -4.149 -1.352 5.713 1.00 93.00 92 PRO A CA 1
ATOM 744 C C . PRO A 1 92 ? -5.586 -1.747 6.103 1.00 93.00 92 PRO A C 1
ATOM 746 O O . PRO A 1 92 ? -6.151 -1.273 7.092 1.00 93.00 92 PRO A O 1
ATOM 749 N N . CYS A 1 93 ? -6.231 -2.573 5.270 1.00 91.25 93 CYS A N 1
ATOM 750 C CA . CYS A 1 93 ? -7.637 -2.957 5.449 1.00 91.25 93 CYS A CA 1
ATOM 751 C C . CYS A 1 93 ? -7.881 -3.705 6.771 1.00 91.25 93 CYS A C 1
ATOM 753 O O . CYS A 1 93 ? -8.911 -3.502 7.409 1.00 91.25 93 CYS A O 1
ATOM 755 N N . CYS A 1 94 ? -6.931 -4.532 7.215 1.00 90.00 94 CYS A N 1
ATOM 756 C CA . CYS A 1 94 ? -7.035 -5.252 8.485 1.00 90.00 94 CYS A CA 1
ATOM 757 C C . CYS A 1 94 ? -7.015 -4.290 9.683 1.00 90.00 94 CYS A C 1
ATOM 759 O O . CYS A 1 94 ? -7.769 -4.449 10.641 1.00 90.00 94 CYS A O 1
ATOM 761 N N . GLU A 1 95 ? -6.170 -3.263 9.633 1.00 92.00 95 GLU A N 1
ATOM 762 C CA . GLU A 1 95 ? -6.086 -2.224 10.653 1.00 92.00 95 GLU A CA 1
ATOM 763 C C . GLU A 1 95 ? -7.358 -1.368 10.685 1.00 92.00 95 GLU A C 1
ATOM 765 O O . GLU A 1 95 ? -7.779 -0.942 11.764 1.00 92.00 95 GLU A O 1
ATOM 770 N N . ALA A 1 96 ? -8.017 -1.174 9.536 1.00 91.56 96 ALA A N 1
ATOM 771 C CA . ALA A 1 96 ? -9.307 -0.491 9.464 1.00 91.56 96 ALA A CA 1
ATOM 772 C C . ALA A 1 96 ? -10.400 -1.214 10.279 1.00 91.56 96 ALA A C 1
ATOM 774 O O . ALA A 1 96 ? -11.167 -0.551 10.975 1.00 91.56 96 ALA A O 1
ATOM 775 N N . GLU A 1 97 ? -10.419 -2.553 10.319 1.00 93.38 97 GLU A N 1
ATOM 776 C CA . GLU A 1 97 ? -11.332 -3.293 11.213 1.00 93.38 97 GLU A CA 1
ATOM 777 C C . GLU A 1 97 ? -11.075 -2.988 12.699 1.00 93.38 97 GLU A C 1
ATOM 779 O O . GLU A 1 97 ? -11.993 -2.988 13.528 1.00 93.38 97 GLU A O 1
ATOM 784 N N . GLY A 1 98 ? -9.811 -2.747 13.058 1.00 94.38 98 GLY A N 1
ATOM 785 C CA . GLY A 1 98 ? -9.419 -2.313 14.396 1.00 94.38 98 GLY A CA 1
ATOM 786 C C . GLY A 1 98 ? -9.961 -0.922 14.726 1.00 94.38 98 GLY A C 1
ATOM 787 O O . GLY A 1 98 ? -10.498 -0.719 15.818 1.00 94.38 98 GLY A O 1
ATOM 788 N N . LEU A 1 99 ? -9.885 0.010 13.771 1.00 94.56 99 LEU A N 1
ATOM 789 C CA . LEU A 1 99 ? -10.458 1.354 13.902 1.00 94.56 99 LEU A CA 1
ATOM 790 C C . LEU A 1 99 ? -11.981 1.311 14.082 1.00 94.56 99 LEU A C 1
ATOM 792 O O . LEU A 1 99 ? -12.502 2.014 14.947 1.00 94.56 99 LEU A O 1
ATOM 796 N N . ASP A 1 100 ? -12.686 0.438 13.360 1.00 96.25 100 ASP A N 1
ATOM 797 C CA . ASP A 1 100 ? -14.134 0.253 13.523 1.00 96.25 100 ASP A CA 1
ATOM 798 C C . ASP A 1 100 ? -14.506 -0.209 14.937 1.00 96.25 100 ASP A C 1
ATOM 800 O O . ASP A 1 100 ? -15.461 0.287 15.541 1.00 96.25 100 ASP A O 1
ATOM 804 N N . LYS A 1 101 ? -13.749 -1.162 15.494 1.00 96.44 101 LYS A N 1
ATOM 805 C CA . LYS A 1 101 ? -13.955 -1.641 16.871 1.00 96.44 101 LYS A CA 1
ATOM 806 C C . LYS A 1 101 ? -13.687 -0.534 17.890 1.00 96.44 101 LYS A C 1
ATOM 808 O O . LYS A 1 101 ? -14.469 -0.372 18.824 1.00 96.44 101 LYS A O 1
ATOM 813 N N . LEU A 1 102 ? -12.621 0.245 17.691 1.00 96.62 102 LEU A N 1
ATOM 814 C CA . LEU A 1 102 ? -12.283 1.380 18.550 1.00 96.62 102 LEU A CA 1
ATOM 815 C C . LEU A 1 102 ? -13.377 2.453 18.523 1.00 96.62 102 LEU A C 1
ATOM 817 O O . LEU A 1 102 ? -13.759 2.973 19.570 1.00 96.62 102 LEU A O 1
ATOM 821 N N . HIS A 1 103 ? -13.910 2.761 17.342 1.00 96.69 103 HIS A N 1
ATOM 822 C CA . HIS A 1 103 ? -14.981 3.736 17.197 1.00 96.69 103 HIS A CA 1
ATOM 823 C C . HIS A 1 103 ? -16.269 3.280 17.895 1.00 96.69 103 HIS A C 1
ATOM 825 O O . HIS A 1 103 ? -16.887 4.068 18.607 1.00 96.69 103 HIS A O 1
ATOM 831 N N . LYS A 1 104 ? -16.640 1.998 17.765 1.00 97.12 104 LYS A N 1
ATOM 832 C CA . LYS A 1 104 ? -17.784 1.420 18.493 1.00 97.12 104 LYS A CA 1
ATOM 833 C C . LYS A 1 104 ? -17.615 1.556 20.005 1.00 97.12 104 LYS A C 1
ATOM 835 O O . LYS A 1 104 ? -18.507 2.079 20.662 1.00 97.12 104 LYS A O 1
ATOM 840 N N . LEU A 1 105 ? -16.445 1.183 20.528 1.00 97.25 105 LEU A N 1
ATOM 841 C CA . LEU A 1 105 ? -16.135 1.322 21.952 1.00 97.25 105 LEU A CA 1
ATOM 842 C C . LEU A 1 105 ? -16.254 2.779 22.427 1.00 97.25 105 LEU A C 1
ATOM 844 O O . LEU A 1 105 ? -16.837 3.041 23.475 1.00 97.25 105 LEU A O 1
ATOM 848 N N . TYR A 1 106 ? -15.735 3.730 21.648 1.00 95.94 106 TYR A N 1
ATOM 849 C CA . TYR A 1 106 ? -15.849 5.157 21.951 1.00 95.94 106 TYR A CA 1
ATOM 850 C C . TYR A 1 106 ? -17.312 5.619 22.053 1.00 95.94 106 TYR A C 1
ATOM 852 O O . TYR A 1 106 ? -17.669 6.354 22.973 1.00 95.94 106 TYR A O 1
ATOM 860 N N . LEU A 1 107 ? -18.170 5.175 21.130 1.00 96.56 107 LEU A N 1
ATOM 861 C CA . LEU A 1 107 ? -19.593 5.516 21.143 1.00 96.56 107 LEU A CA 1
ATOM 862 C C . LEU A 1 107 ? -20.328 4.926 22.350 1.00 96.56 107 LEU A C 1
ATOM 864 O O . LEU A 1 107 ? -21.193 5.597 22.911 1.00 96.56 107 LEU A O 1
ATOM 868 N N . ASP A 1 108 ? -20.000 3.699 22.745 1.00 95.75 108 ASP A N 1
ATOM 869 C CA . ASP A 1 108 ? -20.637 3.041 23.887 1.00 95.75 108 ASP A CA 1
ATOM 870 C C . ASP A 1 108 ? -20.271 3.739 25.206 1.00 95.75 108 ASP A C 1
ATOM 872 O O . ASP A 1 108 ? -21.162 4.048 25.995 1.00 95.75 108 ASP A O 1
ATOM 876 N N . ILE A 1 109 ? -19.001 4.126 25.381 1.00 94.69 109 ILE A N 1
ATOM 877 C CA . ILE A 1 109 ? -18.546 4.906 26.546 1.00 94.69 109 ILE A CA 1
ATOM 878 C C . ILE A 1 109 ? -19.290 6.245 26.652 1.00 94.69 109 ILE A C 1
ATOM 880 O O . ILE A 1 109 ? -19.716 6.641 27.735 1.00 94.69 109 ILE A O 1
ATOM 884 N N . ASN A 1 110 ? -19.473 6.960 25.540 1.00 90.81 110 ASN A N 1
ATOM 885 C CA . ASN A 1 110 ? -20.164 8.252 25.573 1.00 90.81 110 ASN A CA 1
ATOM 886 C C . ASN A 1 110 ? -21.651 8.115 25.909 1.00 90.81 110 ASN A C 1
ATOM 888 O O . ASN A 1 110 ? -22.183 8.942 26.641 1.00 90.81 110 ASN A O 1
ATOM 892 N N . LYS A 1 111 ? -22.314 7.052 25.438 1.00 89.06 111 LYS A N 1
ATOM 893 C CA . LYS A 1 111 ? -23.709 6.776 25.808 1.00 89.06 111 LYS A CA 1
ATOM 894 C C . LYS A 1 111 ? -23.862 6.488 27.297 1.00 89.06 111 LYS A C 1
ATOM 896 O O . LYS A 1 111 ? -24.877 6.859 27.872 1.00 89.06 111 LYS A O 1
ATOM 901 N N . GLU A 1 112 ? -22.906 5.807 27.920 1.00 75.62 112 GLU A N 1
ATOM 902 C CA . GLU A 1 112 ? -22.941 5.562 29.367 1.00 75.62 112 GLU A CA 1
ATOM 903 C C . GLU A 1 112 ? -22.757 6.862 30.164 1.00 75.62 112 GLU A C 1
ATOM 905 O O . GLU A 1 112 ? -23.458 7.067 31.152 1.00 75.62 112 GLU A O 1
ATOM 910 N N . ASN A 1 113 ? -21.896 7.772 29.694 1.00 70.25 113 ASN A N 1
ATOM 911 C CA . ASN A 1 113 ? -21.668 9.076 30.328 1.00 70.25 113 ASN A CA 1
ATOM 912 C C . ASN A 1 113 ? -22.846 10.056 30.181 1.00 70.25 113 ASN A C 1
ATOM 914 O O . ASN A 1 113 ? -23.046 10.881 31.064 1.00 70.25 113 ASN A O 1
ATOM 918 N N . ASP A 1 114 ? -23.629 9.971 29.101 1.00 68.25 114 ASP A N 1
ATOM 919 C CA . ASP A 1 114 ? -24.831 10.802 28.908 1.00 68.25 114 ASP A CA 1
ATOM 920 C C . ASP A 1 114 ? -26.049 10.302 29.718 1.00 68.25 114 ASP A C 1
ATOM 922 O O . ASP A 1 114 ? -27.045 11.015 29.847 1.00 68.25 114 ASP A O 1
ATOM 926 N N . ASN A 1 115 ? -25.993 9.075 30.254 1.00 59.06 115 ASN A N 1
ATOM 927 C CA . ASN A 1 115 ? -27.077 8.440 31.015 1.00 59.06 115 ASN A CA 1
ATOM 928 C C . ASN A 1 115 ? -26.830 8.390 32.541 1.00 59.06 115 ASN A C 1
ATOM 930 O O . ASN A 1 115 ? -27.631 7.775 33.252 1.00 59.06 115 ASN A O 1
ATOM 934 N N . GLY A 1 116 ? -25.745 8.996 33.043 1.00 50.84 116 GLY A N 1
ATOM 935 C CA . GLY A 1 116 ? -25.403 9.102 34.472 1.00 50.84 116 GLY A CA 1
ATOM 936 C C . GLY A 1 116 ? -25.486 10.531 34.988 1.00 50.84 116 GLY A C 1
ATOM 937 O O . GLY A 1 116 ? -25.960 10.703 36.134 1.00 50.84 116 GLY A O 1
#